Protein AF-A0A644X0X1-F1 (afdb_monomer_lite)

Secondary structure (DSSP, 8-state):
---HHHHHHHHHHHHHHTTT-EEEE-TTS-EEEE-TT--EEEEEEEEE-SSEEEEEEEEEETTEEEEEEEEEEETT-HHHHHHHHHHHHH-

Organism: NCBI:txid1076179

Sequence (91 aa):
MEHVSAIITRFIRQNMEERGLVLYFTDDDKLLAMDDRFETHFKFDLVFSDNDFSCQVLARGEKGLQVRQRFNISWTNAKGIREFMDYVRSL

Structure (mmCIF, N/CA/C/O backbone):
data_AF-A0A644X0X1-F1
#
_entry.id   AF-A0A644X0X1-F1
#
loop_
_atom_site.group_PDB
_atom_site.id
_atom_site.type_symbol
_atom_site.label_atom_id
_atom_site.label_alt_id
_atom_site.label_comp_id
_atom_site.label_asym_id
_atom_site.label_entity_id
_atom_site.label_seq_id
_atom_site.pdbx_PDB_ins_code
_atom_site.Cartn_x
_atom_site.Cartn_y
_atom_site.Cartn_z
_atom_site.occupancy
_atom_site.B_iso_or_equiv
_atom_site.auth_seq_id
_atom_site.auth_comp_id
_atom_site.auth_asym_id
_atom_site.auth_atom_id
_atom_site.pdbx_PDB_model_num
ATOM 1 N N . MET A 1 1 ? 1.551 -14.347 -16.865 1.00 43.31 1 MET A N 1
ATOM 2 C CA . MET A 1 1 ? 2.792 -13.593 -16.597 1.00 43.31 1 MET A CA 1
ATOM 3 C C . MET A 1 1 ? 2.528 -12.819 -15.313 1.00 43.31 1 MET A C 1
ATOM 5 O O . MET A 1 1 ? 1.512 -12.139 -15.272 1.00 43.31 1 MET A O 1
ATOM 9 N N . GLU A 1 2 ? 3.292 -13.016 -14.235 1.00 53.94 2 GLU A N 1
ATOM 10 C CA . GLU A 1 2 ? 3.084 -12.221 -13.011 1.00 53.94 2 GLU A CA 1
ATOM 11 C C . GLU A 1 2 ? 3.499 -10.768 -13.291 1.00 53.94 2 GLU A C 1
ATOM 13 O O . GLU A 1 2 ? 4.619 -10.520 -13.736 1.00 53.94 2 GLU A O 1
ATOM 18 N N . HIS A 1 3 ? 2.593 -9.813 -13.077 1.00 75.81 3 HIS A N 1
ATOM 19 C CA . HIS A 1 3 ? 2.903 -8.389 -13.203 1.00 75.81 3 HIS A CA 1
ATOM 20 C C . HIS A 1 3 ? 3.710 -7.927 -11.983 1.00 75.81 3 HIS A C 1
ATOM 22 O O . HIS A 1 3 ? 3.444 -8.367 -10.866 1.00 75.81 3 HIS A O 1
ATOM 28 N N . VAL A 1 4 ? 4.663 -7.006 -12.160 1.00 77.88 4 VAL A N 1
ATOM 29 C CA . VAL A 1 4 ? 5.453 -6.445 -11.041 1.00 77.88 4 VAL A CA 1
ATOM 30 C C . VAL A 1 4 ? 4.543 -5.814 -9.972 1.00 77.88 4 VAL A C 1
ATOM 32 O O . VAL A 1 4 ? 4.835 -5.903 -8.780 1.00 77.88 4 VAL A O 1
ATOM 35 N N . SER A 1 5 ? 3.381 -5.287 -10.368 1.00 83.56 5 SER A N 1
ATOM 36 C CA . SER A 1 5 ? 2.326 -4.827 -9.455 1.00 83.56 5 SER A CA 1
ATOM 37 C C . SER A 1 5 ? 1.844 -5.913 -8.482 1.00 83.56 5 SER A C 1
ATOM 39 O O . SER A 1 5 ? 1.608 -5.627 -7.309 1.00 83.56 5 SER A O 1
ATOM 41 N N . ALA A 1 6 ? 1.781 -7.178 -8.913 1.00 87.75 6 ALA A N 1
ATOM 42 C CA . ALA A 1 6 ? 1.403 -8.301 -8.059 1.00 87.75 6 ALA A CA 1
ATOM 43 C C . ALA A 1 6 ? 2.424 -8.548 -6.938 1.00 87.75 6 ALA A C 1
ATOM 45 O O . ALA A 1 6 ? 2.034 -8.948 -5.843 1.00 87.75 6 ALA A O 1
ATOM 46 N N . ILE A 1 7 ? 3.713 -8.261 -7.171 1.00 89.50 7 ILE A N 1
ATOM 47 C CA . ILE A 1 7 ? 4.759 -8.370 -6.142 1.00 89.50 7 ILE A CA 1
ATOM 48 C C . ILE A 1 7 ? 4.494 -7.360 -5.023 1.00 89.50 7 ILE A C 1
ATOM 50 O O . ILE A 1 7 ? 4.526 -7.731 -3.850 1.00 89.50 7 ILE A O 1
ATOM 54 N N . ILE A 1 8 ? 4.188 -6.109 -5.381 1.00 92.56 8 ILE A N 1
ATOM 55 C CA . ILE A 1 8 ? 3.886 -5.035 -4.425 1.00 92.56 8 ILE A CA 1
ATOM 56 C C . ILE A 1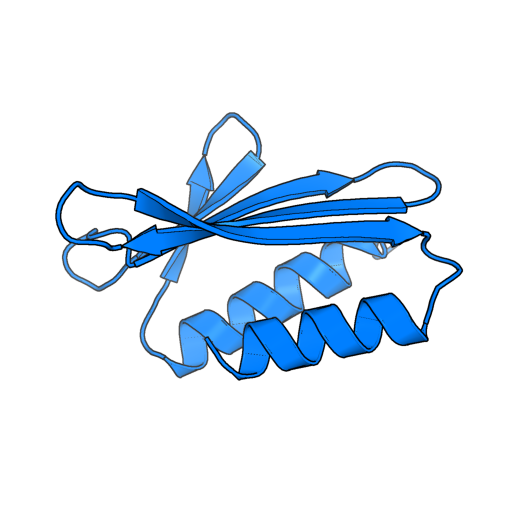 8 ? 2.631 -5.375 -3.615 1.00 92.56 8 ILE A C 1
ATOM 58 O O . ILE A 1 8 ? 2.676 -5.389 -2.385 1.00 92.56 8 ILE A O 1
ATOM 62 N N . THR A 1 9 ? 1.536 -5.733 -4.286 1.00 92.06 9 THR A N 1
ATOM 63 C CA . THR A 1 9 ? 0.270 -6.063 -3.617 1.00 92.06 9 THR A CA 1
ATOM 64 C C . THR A 1 9 ? 0.390 -7.299 -2.722 1.00 92.06 9 THR A C 1
ATOM 66 O O . THR A 1 9 ? -0.111 -7.292 -1.598 1.00 92.06 9 THR A O 1
ATOM 69 N N . ARG A 1 10 ? 1.097 -8.351 -3.167 1.00 92.94 10 ARG A N 1
ATOM 70 C CA . ARG A 1 10 ? 1.358 -9.552 -2.353 1.00 92.94 10 ARG A CA 1
ATOM 71 C C . ARG A 1 10 ? 2.200 -9.225 -1.124 1.00 92.94 10 ARG A C 1
ATOM 73 O O . ARG A 1 10 ? 1.915 -9.736 -0.046 1.00 92.94 10 ARG A O 1
ATOM 80 N N . PHE A 1 11 ? 3.204 -8.364 -1.271 1.00 94.88 11 PHE A N 1
ATOM 81 C CA . PHE A 1 11 ? 4.057 -7.958 -0.160 1.00 94.88 11 PHE A CA 1
ATOM 82 C C . PHE A 1 11 ? 3.280 -7.187 0.915 1.00 94.88 11 PHE A C 1
ATOM 84 O O . PHE A 1 11 ? 3.439 -7.471 2.103 1.00 94.88 11 PHE A O 1
ATOM 91 N N . ILE A 1 12 ? 2.412 -6.252 0.508 1.00 95.50 12 ILE A N 1
ATOM 92 C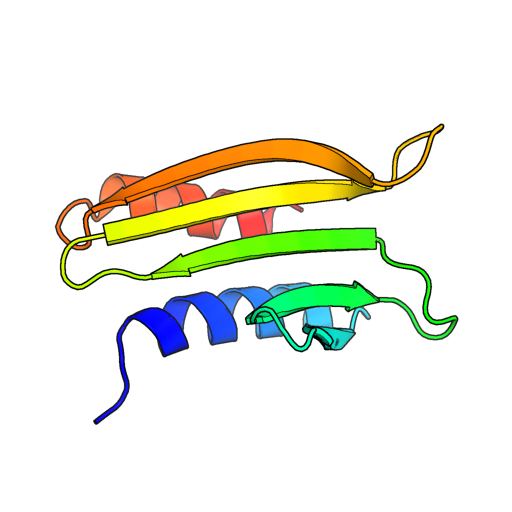 CA . ILE A 1 12 ? 1.521 -5.542 1.438 1.00 95.50 12 ILE A CA 1
ATOM 93 C C . ILE A 1 12 ? 0.601 -6.544 2.132 1.00 95.50 12 ILE A C 1
ATOM 95 O O . ILE A 1 12 ? 0.510 -6.523 3.356 1.00 95.50 12 ILE A O 1
ATOM 99 N N . ARG A 1 13 ? -0.027 -7.450 1.369 1.00 94.94 13 ARG A N 1
ATOM 100 C CA . ARG A 1 13 ? -0.925 -8.478 1.912 1.00 94.94 13 ARG A CA 1
ATOM 101 C C . ARG A 1 13 ? -0.261 -9.282 3.015 1.00 94.94 13 ARG A C 1
ATOM 103 O O . ARG A 1 13 ? -0.768 -9.288 4.127 1.00 94.94 13 ARG A O 1
ATOM 110 N N . GLN A 1 14 ? 0.886 -9.885 2.718 1.00 95.81 14 GLN A N 1
ATOM 111 C CA . GLN A 1 14 ? 1.594 -10.728 3.672 1.00 95.81 14 GLN A CA 1
ATOM 112 C C . GLN A 1 14 ? 1.931 -9.963 4.961 1.00 95.81 14 GLN A C 1
ATOM 114 O O . GLN A 1 14 ? 1.699 -10.460 6.056 1.00 95.81 14 GLN A O 1
ATOM 119 N N . ASN A 1 15 ? 2.418 -8.724 4.841 1.00 97.12 15 ASN A N 1
ATOM 120 C CA . ASN A 1 15 ? 2.762 -7.918 6.011 1.00 97.12 15 ASN A CA 1
ATOM 121 C C . ASN A 1 15 ? 1.530 -7.537 6.844 1.00 97.12 15 ASN A C 1
ATOM 123 O O . ASN A 1 15 ? 1.615 -7.495 8.069 1.00 97.12 15 ASN A O 1
ATOM 127 N N . MET A 1 16 ? 0.394 -7.238 6.214 1.00 96.62 16 MET A N 1
ATOM 128 C CA . MET A 1 16 ? -0.836 -6.929 6.946 1.00 96.62 16 MET A CA 1
ATOM 129 C C . MET A 1 16 ? -1.412 -8.185 7.621 1.00 96.62 16 MET A C 1
ATOM 131 O O . MET A 1 16 ? -1.786 -8.124 8.790 1.00 96.62 16 MET A O 1
ATOM 135 N N . GLU A 1 17 ? -1.388 -9.333 6.942 1.00 95.00 17 GLU A N 1
ATOM 136 C CA . GLU A 1 17 ? -1.851 -10.618 7.487 1.00 95.00 17 GLU A CA 1
ATOM 137 C C . GLU A 1 17 ? -1.019 -11.061 8.702 1.00 95.00 17 GLU A C 1
ATOM 139 O O . GLU A 1 17 ? -1.586 -11.485 9.708 1.00 95.00 17 GLU A O 1
ATOM 144 N N . GLU A 1 18 ? 0.306 -10.866 8.678 1.00 94.69 18 GLU A N 1
ATOM 145 C CA . GLU A 1 18 ? 1.198 -11.108 9.828 1.00 94.69 18 GLU A CA 1
ATOM 146 C C . GLU A 1 18 ? 0.844 -10.252 11.064 1.00 94.69 18 GLU A C 1
ATOM 148 O O . GLU A 1 18 ? 1.221 -10.591 12.185 1.00 94.69 18 GLU A O 1
ATOM 153 N N . ARG A 1 19 ? 0.085 -9.163 10.880 1.00 93.62 19 ARG A N 1
ATOM 154 C CA . ARG A 1 19 ? -0.404 -8.267 11.943 1.00 93.62 19 ARG A CA 1
ATOM 155 C C . ARG A 1 19 ? -1.854 -8.545 12.349 1.00 93.62 19 ARG A C 1
ATOM 157 O O . ARG A 1 19 ? -2.410 -7.796 13.147 1.00 93.62 19 ARG A O 1
ATOM 164 N N . GLY A 1 20 ? -2.477 -9.586 11.797 1.00 95.25 20 GLY A N 1
ATOM 165 C CA . GLY A 1 20 ? -3.888 -9.897 12.027 1.00 95.25 20 GLY A CA 1
ATOM 166 C C . GLY A 1 20 ? -4.859 -9.005 11.248 1.00 95.25 20 GLY A C 1
ATOM 167 O O . GLY A 1 20 ? -6.029 -8.930 11.611 1.00 95.25 20 GLY A O 1
ATOM 168 N N . LEU A 1 21 ? -4.390 -8.328 10.194 1.00 96.94 21 LEU A N 1
ATOM 169 C CA . LEU A 1 21 ? -5.224 -7.510 9.317 1.00 96.94 21 LEU A CA 1
ATOM 170 C C . LEU A 1 21 ? -5.479 -8.227 7.988 1.00 96.94 21 LEU A C 1
ATOM 172 O O . LEU A 1 21 ? -4.570 -8.787 7.381 1.00 96.94 21 LEU A O 1
ATOM 176 N N . VAL A 1 22 ? -6.709 -8.150 7.491 1.00 95.12 22 VAL A N 1
ATOM 177 C CA . VAL A 1 22 ? -7.111 -8.705 6.193 1.00 95.12 22 VAL A CA 1
ATOM 178 C C . VAL A 1 22 ? -7.190 -7.584 5.162 1.00 95.12 22 VAL A C 1
ATOM 180 O O . VAL A 1 22 ? -7.704 -6.501 5.450 1.00 95.12 22 VAL A O 1
ATOM 183 N N . LEU A 1 23 ? -6.685 -7.839 3.950 1.00 93.44 23 LEU A N 1
ATOM 184 C CA . LEU A 1 23 ? -6.799 -6.898 2.837 1.00 93.44 23 LEU A CA 1
ATOM 185 C C . LEU A 1 23 ? -8.092 -7.091 2.046 1.00 93.44 23 LEU A C 1
ATOM 187 O O . LEU A 1 23 ? -8.336 -8.163 1.492 1.00 93.44 23 LEU A O 1
ATOM 191 N N . TYR A 1 24 ? -8.837 -6.002 1.892 1.00 91.75 24 TYR A N 1
ATOM 192 C CA . TYR A 1 24 ? -9.995 -5.899 1.009 1.00 91.75 24 TYR A CA 1
ATOM 193 C C . TYR A 1 24 ? -9.719 -4.899 -0.112 1.00 91.75 24 TYR A C 1
ATOM 195 O O . TYR A 1 24 ? -9.103 -3.857 0.118 1.00 91.75 24 TYR A O 1
ATOM 203 N N . PHE A 1 25 ? -10.184 -5.215 -1.319 1.00 86.88 25 PHE A N 1
ATOM 204 C CA . PHE A 1 25 ? -10.170 -4.286 -2.446 1.00 86.88 25 PHE A CA 1
ATOM 205 C C . PHE A 1 25 ? -11.479 -3.504 -2.476 1.00 86.88 25 PHE A C 1
ATOM 207 O O . PHE A 1 25 ? -12.551 -4.081 -2.296 1.00 86.88 25 PHE A O 1
ATOM 214 N N . THR A 1 26 ? -11.393 -2.200 -2.714 1.00 85.00 26 THR A N 1
ATOM 215 C CA . THR A 1 26 ? -12.552 -1.404 -3.137 1.00 85.00 26 THR A CA 1
ATOM 216 C C . THR A 1 26 ? -12.758 -1.539 -4.643 1.00 85.00 26 THR A C 1
ATOM 218 O O . THR A 1 26 ? -11.803 -1.851 -5.348 1.00 85.00 26 THR A O 1
ATOM 221 N N . ASP A 1 27 ? -13.927 -1.144 -5.144 1.00 81.19 27 ASP A N 1
ATOM 222 C CA . ASP A 1 27 ? -14.205 -1.075 -6.589 1.00 81.19 27 ASP A CA 1
ATOM 223 C C . ASP A 1 27 ? -13.221 -0.171 -7.367 1.00 81.19 27 ASP A C 1
ATOM 225 O O . ASP A 1 27 ? -12.995 -0.387 -8.552 1.00 81.19 27 ASP A O 1
ATOM 229 N N . ASP A 1 28 ? -12.582 0.797 -6.693 1.00 77.88 28 ASP A N 1
ATOM 230 C CA . ASP A 1 28 ? -11.534 1.667 -7.259 1.00 77.88 28 ASP A CA 1
ATOM 231 C C . ASP A 1 28 ? -10.096 1.111 -7.083 1.00 77.88 28 ASP A C 1
ATOM 233 O O . ASP A 1 28 ? -9.144 1.888 -6.994 1.00 77.88 28 ASP A O 1
ATOM 237 N N . ASP A 1 29 ? -9.923 -0.202 -6.903 1.00 72.94 29 ASP A N 1
ATOM 238 C CA . ASP A 1 29 ? -8.625 -0.882 -6.694 1.00 72.94 29 ASP A CA 1
ATOM 239 C C . ASP A 1 29 ? -7.801 -0.421 -5.468 1.00 72.94 29 ASP A C 1
ATOM 241 O O . ASP A 1 29 ? -6.613 -0.730 -5.330 1.00 72.94 29 ASP A O 1
ATOM 245 N N . LYS A 1 30 ? -8.419 0.282 -4.513 1.00 85.31 30 LYS A N 1
ATOM 246 C CA . LYS A 1 30 ? -7.774 0.672 -3.248 1.00 85.31 30 LYS A CA 1
ATOM 247 C C . LYS A 1 30 ? -7.724 -0.522 -2.302 1.00 85.31 30 LYS A C 1
ATOM 249 O O . LYS A 1 30 ? -8.698 -1.264 -2.183 1.00 85.31 30 LYS A O 1
ATOM 254 N N . LEU A 1 31 ? -6.621 -0.664 -1.570 1.00 93.75 31 LEU A N 1
ATOM 255 C CA . LEU A 1 31 ? -6.465 -1.707 -0.555 1.00 93.75 31 LEU A CA 1
ATOM 256 C C . LEU A 1 31 ? -6.788 -1.159 0.832 1.00 93.75 31 LEU A C 1
ATOM 258 O O . LEU A 1 31 ? -6.163 -0.198 1.283 1.00 93.75 31 LEU A O 1
ATOM 262 N N . LEU A 1 32 ? -7.712 -1.806 1.532 1.00 96.12 32 LEU A N 1
ATOM 263 C CA . LEU A 1 32 ? -8.039 -1.530 2.928 1.00 96.12 32 LEU A CA 1
ATOM 264 C C . LEU A 1 32 ? -7.535 -2.683 3.796 1.00 96.12 32 LEU A C 1
ATOM 266 O O . LEU A 1 32 ? -7.920 -3.826 3.571 1.00 96.12 32 LEU A O 1
ATOM 270 N N . ALA A 1 33 ? -6.684 -2.386 4.778 1.00 96.88 33 ALA A N 1
ATOM 271 C CA . ALA A 1 33 ? -6.258 -3.335 5.800 1.00 96.88 33 ALA A CA 1
ATOM 272 C C . ALA A 1 33 ? -7.172 -3.197 7.021 1.00 96.88 33 ALA A C 1
ATOM 274 O O . ALA A 1 33 ? -7.141 -2.169 7.710 1.00 96.88 33 ALA A O 1
ATOM 275 N N . MET A 1 34 ? -7.996 -4.217 7.254 1.00 96.94 34 MET A N 1
ATOM 276 C CA . MET A 1 34 ? -9.043 -4.225 8.276 1.00 96.94 34 MET A CA 1
ATOM 277 C C . MET A 1 34 ? -8.811 -5.307 9.325 1.00 96.94 34 MET A C 1
ATOM 279 O O . MET A 1 34 ? -8.255 -6.356 9.010 1.00 96.94 34 MET A O 1
ATOM 283 N N . ASP A 1 35 ? -9.262 -5.064 10.552 1.00 96.00 35 ASP A N 1
ATOM 284 C CA . ASP A 1 35 ? -9.318 -6.090 11.598 1.00 96.00 35 ASP A CA 1
ATOM 285 C C . ASP A 1 35 ? -10.593 -6.957 11.507 1.00 96.00 35 ASP A C 1
ATOM 287 O O . ASP A 1 35 ? -11.397 -6.842 10.576 1.00 96.00 35 ASP A O 1
ATOM 291 N N . ASP A 1 36 ? -10.782 -7.840 12.489 1.00 94.25 36 ASP A N 1
ATOM 292 C CA . ASP A 1 36 ? -11.934 -8.741 12.612 1.00 94.25 36 ASP A CA 1
ATOM 293 C C . ASP A 1 36 ? -13.272 -8.021 12.865 1.00 94.25 36 ASP A C 1
ATOM 295 O O . ASP A 1 36 ? -14.339 -8.624 12.731 1.00 94.25 36 ASP A O 1
ATOM 299 N N . ARG A 1 37 ? -13.232 -6.725 13.190 1.00 95.19 37 ARG A N 1
ATOM 300 C CA . ARG A 1 37 ? -14.401 -5.856 13.374 1.00 95.19 37 ARG A CA 1
ATOM 301 C C . ARG A 1 37 ? -14.679 -4.984 12.153 1.00 95.19 37 ARG A C 1
ATOM 303 O O . ARG A 1 37 ? -15.549 -4.121 12.231 1.00 95.19 37 ARG A O 1
ATOM 310 N N . PHE A 1 38 ? -13.981 -5.219 11.039 1.00 91.06 38 PHE A N 1
ATOM 311 C CA . PHE A 1 38 ? -14.046 -4.412 9.817 1.00 91.06 38 PHE A CA 1
ATOM 312 C C . PHE A 1 38 ? -13.579 -2.959 10.005 1.00 91.06 38 PHE A C 1
ATOM 314 O O . PHE A 1 38 ? -13.876 -2.085 9.186 1.00 91.06 38 PHE A O 1
ATOM 321 N N . GLU A 1 39 ? -12.802 -2.678 11.052 1.00 94.06 39 GLU A N 1
ATOM 322 C CA . GLU A 1 39 ? -12.219 -1.358 11.251 1.00 94.06 39 GLU A CA 1
ATOM 323 C C . GLU A 1 39 ? -10.964 -1.216 10.387 1.00 94.06 39 GLU A C 1
ATOM 325 O O . GLU A 1 39 ? -10.049 -2.035 10.444 1.00 94.06 39 GLU A O 1
ATOM 330 N N . THR A 1 40 ? -10.895 -0.154 9.579 1.00 95.94 40 THR A N 1
ATOM 331 C CA . THR A 1 40 ? -9.729 0.093 8.719 1.00 95.94 40 THR A CA 1
ATOM 332 C C . THR A 1 40 ? -8.587 0.716 9.520 1.00 95.94 40 THR A C 1
ATOM 334 O O . THR A 1 40 ? -8.706 1.837 10.020 1.00 95.94 40 THR A O 1
ATOM 337 N N . HIS A 1 41 ? -7.453 0.018 9.584 1.00 96.69 41 HIS A N 1
ATOM 338 C CA . HIS A 1 41 ? -6.226 0.506 10.224 1.00 96.69 41 HIS A CA 1
ATOM 339 C C . HIS A 1 41 ? -5.305 1.198 9.229 1.00 96.69 41 HIS A C 1
ATOM 341 O O . HIS A 1 41 ? -4.755 2.258 9.535 1.00 96.69 41 HIS A O 1
ATOM 347 N N . PHE A 1 42 ? -5.201 0.642 8.019 1.00 97.25 42 PHE A N 1
ATOM 348 C CA . PHE A 1 42 ? -4.430 1.224 6.927 1.00 97.25 42 PHE A CA 1
ATOM 349 C C . PHE A 1 42 ? -5.210 1.211 5.617 1.00 97.25 42 PHE A C 1
ATOM 351 O O . PHE A 1 42 ? -5.989 0.300 5.345 1.00 97.25 42 PHE A O 1
ATOM 358 N N . LYS A 1 43 ? -4.959 2.212 4.778 1.00 96.88 43 LYS A N 1
ATOM 359 C CA . LYS A 1 43 ? -5.432 2.272 3.394 1.00 96.88 43 LYS A CA 1
ATOM 360 C C . LYS A 1 43 ? -4.250 2.549 2.479 1.00 96.88 43 LYS A C 1
ATOM 362 O O . LYS A 1 43 ? -3.511 3.503 2.716 1.00 96.88 43 LYS A O 1
ATOM 367 N N . PHE A 1 44 ? -4.090 1.734 1.445 1.00 96.56 44 PHE A N 1
ATOM 368 C CA . PHE A 1 44 ? -3.068 1.901 0.419 1.00 96.56 44 PHE A CA 1
ATOM 369 C C . PHE A 1 44 ? -3.758 2.295 -0.883 1.00 96.56 44 PHE A C 1
ATOM 371 O O . P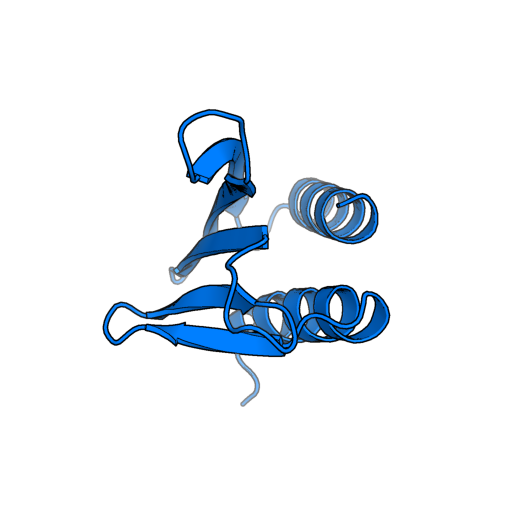HE A 1 44 ? -4.403 1.477 -1.539 1.00 96.56 44 PHE A O 1
ATOM 378 N N . ASP A 1 45 ? -3.622 3.568 -1.238 1.00 94.88 45 ASP A N 1
ATOM 379 C CA . ASP A 1 45 ? -4.063 4.097 -2.523 1.00 94.88 45 ASP A CA 1
ATOM 380 C C . ASP A 1 45 ? -2.948 3.854 -3.541 1.00 94.88 45 ASP A C 1
ATOM 382 O O . ASP A 1 45 ? -2.042 4.680 -3.685 1.00 94.88 45 ASP A O 1
ATOM 386 N N . LEU A 1 46 ? -2.980 2.675 -4.167 1.00 92.69 46 LEU A N 1
ATOM 387 C CA . LEU A 1 46 ? -2.009 2.235 -5.165 1.00 92.69 46 LEU A CA 1
ATOM 388 C C . LEU A 1 46 ? -2.452 2.629 -6.568 1.00 92.69 46 LEU A C 1
ATOM 390 O O . LEU A 1 46 ? -3.592 2.401 -6.958 1.00 92.69 46 LEU A O 1
ATOM 394 N N . VAL A 1 47 ? -1.512 3.150 -7.347 1.00 92.69 47 VAL A N 1
ATOM 395 C CA . VAL A 1 47 ? -1.683 3.360 -8.784 1.00 92.69 47 VAL A CA 1
ATOM 396 C C . VAL A 1 47 ? -0.463 2.788 -9.480 1.00 92.69 47 VAL A C 1
ATOM 398 O O . VAL A 1 47 ? 0.666 3.136 -9.134 1.00 92.69 47 VAL A O 1
ATOM 401 N N . PHE A 1 48 ? -0.695 1.917 -10.455 1.00 91.44 48 PHE A N 1
ATOM 402 C CA . PHE A 1 48 ? 0.351 1.308 -11.266 1.00 91.44 48 PHE A CA 1
ATOM 403 C C . PHE A 1 48 ? 0.343 1.908 -12.669 1.00 91.44 48 PHE A C 1
ATOM 405 O O . PHE A 1 48 ? -0.719 2.143 -13.242 1.00 91.44 48 PHE A O 1
ATOM 412 N N . SER A 1 49 ? 1.531 2.110 -13.227 1.00 91.31 49 SER A N 1
ATOM 413 C CA . SER A 1 49 ? 1.733 2.455 -14.629 1.00 91.31 49 SER A CA 1
ATOM 414 C C . SER A 1 49 ? 2.783 1.533 -15.252 1.00 91.31 49 SER A C 1
ATOM 416 O O . SER A 1 49 ? 3.401 0.701 -14.576 1.00 91.31 49 SER A O 1
ATOM 418 N N . ASP A 1 50 ? 3.024 1.701 -16.550 1.00 90.69 50 ASP A N 1
ATOM 419 C CA . ASP A 1 50 ? 4.043 0.932 -17.268 1.00 90.69 50 ASP A CA 1
ATOM 420 C C . ASP A 1 50 ? 5.466 1.184 -16.740 1.00 90.69 50 ASP A C 1
ATOM 422 O O . ASP A 1 50 ? 6.331 0.319 -16.864 1.00 90.69 50 ASP A O 1
ATOM 426 N N . ASN A 1 51 ? 5.719 2.346 -16.124 1.00 92.88 51 ASN A N 1
ATOM 427 C CA . ASN A 1 51 ? 7.070 2.796 -15.765 1.00 92.88 51 ASN A CA 1
ATOM 428 C C . ASN A 1 51 ? 7.290 2.993 -14.261 1.00 92.88 51 ASN A C 1
ATOM 430 O O . ASN A 1 51 ? 8.442 3.063 -13.810 1.00 92.88 51 ASN A O 1
ATOM 434 N N . ASP A 1 52 ? 6.213 3.095 -13.488 1.00 94.88 52 ASP A N 1
ATOM 435 C CA . ASP A 1 52 ? 6.248 3.400 -12.065 1.00 94.88 52 ASP A CA 1
ATOM 436 C C . ASP A 1 52 ? 5.033 2.851 -11.306 1.00 94.88 52 ASP A C 1
ATOM 438 O O . ASP A 1 52 ? 4.096 2.269 -11.861 1.00 94.88 52 ASP A O 1
ATOM 442 N N . PHE A 1 53 ? 5.072 3.049 -9.994 1.00 95.00 53 PHE A N 1
ATOM 443 C CA . PHE A 1 53 ? 3.891 3.017 -9.155 1.00 95.00 53 PHE A CA 1
ATOM 444 C C . PHE A 1 53 ? 3.917 4.167 -8.159 1.00 95.00 53 PHE A C 1
ATOM 446 O O . PHE A 1 53 ? 4.975 4.625 -7.711 1.00 95.00 53 PHE A O 1
ATOM 453 N N . SER A 1 54 ? 2.728 4.585 -7.749 1.00 95.62 54 SER A N 1
ATOM 454 C CA . SER A 1 54 ? 2.553 5.466 -6.606 1.00 95.62 54 SER A CA 1
ATOM 455 C C . SER A 1 54 ? 1.718 4.784 -5.536 1.00 95.62 54 SER A C 1
ATOM 457 O O . SER A 1 54 ? 0.885 3.923 -5.818 1.00 95.62 54 SER A O 1
ATOM 459 N N . CYS A 1 55 ? 1.989 5.141 -4.286 1.00 95.69 55 CYS A N 1
ATOM 460 C CA . CYS A 1 55 ? 1.239 4.657 -3.142 1.00 95.69 55 CYS A CA 1
ATOM 461 C C . CYS A 1 55 ? 1.078 5.787 -2.134 1.00 95.69 55 CYS A C 1
ATOM 463 O O . CYS A 1 55 ? 2.070 6.292 -1.600 1.00 95.69 55 CYS A O 1
ATOM 465 N N . GLN A 1 56 ? -0.161 6.151 -1.821 1.00 97.00 56 GLN A N 1
ATOM 466 C CA . GLN A 1 56 ? -0.455 6.946 -0.635 1.00 97.00 56 GLN A CA 1
ATOM 467 C C . GLN A 1 56 ? -0.928 6.012 0.477 1.00 97.00 56 GLN A C 1
ATOM 469 O O . GLN A 1 56 ? -1.935 5.324 0.334 1.00 97.00 56 GLN A O 1
ATOM 474 N N . VAL A 1 57 ? -0.187 5.990 1.585 1.00 97.12 57 VAL A N 1
ATOM 475 C CA . VAL A 1 57 ? -0.539 5.198 2.765 1.00 97.12 57 VAL A CA 1
ATOM 476 C C . VAL A 1 57 ? -1.241 6.102 3.762 1.00 97.12 57 VAL A C 1
ATOM 478 O O . VAL A 1 57 ? -0.676 7.100 4.224 1.00 97.12 57 VAL A O 1
ATOM 481 N N . LEU A 1 58 ? -2.478 5.752 4.091 1.00 97.38 58 LEU A N 1
ATOM 482 C CA . LEU A 1 58 ? -3.228 6.358 5.176 1.00 97.38 58 LEU A CA 1
ATOM 483 C C . LEU A 1 58 ? -3.273 5.395 6.356 1.00 97.38 58 LEU A C 1
ATOM 485 O O . LEU A 1 58 ? -3.388 4.188 6.164 1.00 97.38 58 LEU A O 1
ATOM 489 N N . ALA A 1 59 ? -3.209 5.940 7.562 1.00 96.75 59 ALA A N 1
ATOM 490 C CA . ALA A 1 59 ? -3.359 5.198 8.804 1.00 96.75 59 ALA A CA 1
ATOM 491 C C . ALA A 1 59 ? -4.482 5.809 9.642 1.00 96.75 59 ALA A C 1
ATOM 493 O O . ALA A 1 59 ? -4.796 6.997 9.506 1.00 96.75 59 ALA A O 1
ATOM 494 N N . ARG A 1 60 ? -5.089 5.008 10.514 1.00 94.25 60 ARG A N 1
ATOM 495 C CA . ARG A 1 60 ? -6.083 5.493 11.472 1.00 94.25 60 ARG A CA 1
ATOM 496 C C . ARG A 1 60 ? -5.450 6.515 12.425 1.00 94.25 60 ARG A C 1
ATOM 498 O O . ARG A 1 60 ? -4.488 6.211 13.121 1.00 94.25 60 ARG A O 1
ATOM 505 N N . GLY A 1 61 ? -6.019 7.715 12.462 1.00 91.75 61 GLY A N 1
ATOM 506 C CA . GLY A 1 61 ? -5.742 8.755 13.451 1.00 91.75 61 GLY A CA 1
ATOM 507 C C . GLY A 1 61 ? -7.014 9.167 14.196 1.00 91.75 61 GLY A C 1
ATOM 508 O O . GLY A 1 61 ? -8.084 8.589 14.003 1.00 91.75 61 GLY A O 1
ATOM 509 N N . GLU A 1 62 ? -6.919 10.210 15.022 1.00 89.00 62 GLU A N 1
ATOM 510 C CA . GLU A 1 62 ? -8.022 10.677 15.885 1.00 89.00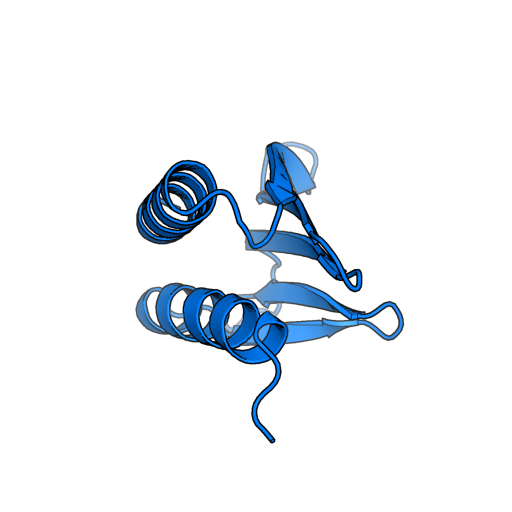 62 GLU A CA 1
ATOM 511 C C . GLU A 1 62 ? -9.295 11.072 15.119 1.00 89.00 62 GLU A C 1
ATOM 513 O O . GLU A 1 62 ? -10.400 10.963 15.642 1.00 89.00 62 GLU A O 1
ATOM 518 N N . LYS A 1 63 ? -9.147 11.534 13.872 1.00 89.44 63 LYS A N 1
ATOM 519 C CA . LYS A 1 63 ? -10.247 12.027 13.023 1.00 89.44 63 LYS A CA 1
ATOM 520 C C . LYS A 1 63 ? -10.527 11.116 11.822 1.00 89.44 63 LYS A C 1
ATOM 522 O O . LYS A 1 63 ? -11.040 11.583 10.809 1.00 89.44 63 LYS A O 1
ATOM 527 N N . GLY A 1 64 ? -10.151 9.840 11.912 1.00 92.50 64 GLY A N 1
ATOM 528 C CA . GLY A 1 64 ? -10.250 8.875 10.816 1.00 92.50 64 GLY A CA 1
ATOM 529 C C . GLY A 1 64 ? -8.925 8.674 10.081 1.00 92.50 64 GLY A C 1
ATOM 530 O O . GLY A 1 64 ? -7.855 8.882 10.652 1.00 92.50 64 GLY A O 1
ATOM 531 N N . LEU A 1 65 ? -8.987 8.232 8.823 1.00 94.69 65 LEU A N 1
ATOM 532 C CA . LEU A 1 65 ? -7.793 7.940 8.027 1.00 94.69 65 LEU A CA 1
ATOM 533 C C . LEU A 1 65 ? -7.035 9.220 7.665 1.00 94.69 65 LEU A C 1
ATOM 535 O O . LEU A 1 65 ? -7.574 10.130 7.038 1.00 94.69 65 LEU A O 1
ATOM 539 N N . GLN A 1 66 ? -5.758 9.260 8.029 1.00 96.69 66 GLN A N 1
ATOM 540 C CA . GLN A 1 66 ? -4.859 10.378 7.778 1.00 96.69 66 GLN A CA 1
ATOM 541 C C . GLN A 1 66 ? -3.663 9.912 6.965 1.00 96.69 66 GLN A C 1
ATOM 543 O O . GLN A 1 66 ? -3.163 8.803 7.150 1.00 96.69 66 GLN A O 1
ATOM 548 N N . VAL A 1 67 ? -3.191 10.765 6.059 1.00 96.44 67 VAL A N 1
ATOM 549 C CA . VAL A 1 67 ? -2.016 10.451 5.243 1.00 96.44 67 VAL A CA 1
ATOM 550 C C . VAL A 1 67 ? -0.790 10.347 6.139 1.00 96.44 67 VAL A C 1
ATOM 552 O O . VAL A 1 67 ? -0.420 11.319 6.792 1.00 96.44 67 VAL A O 1
ATOM 555 N N . ARG A 1 68 ? -0.150 9.176 6.128 1.00 96.06 68 ARG A N 1
ATOM 556 C CA . ARG A 1 68 ? 1.077 8.906 6.882 1.00 96.06 68 ARG A CA 1
ATOM 557 C C . ARG A 1 68 ? 2.314 9.031 5.999 1.00 96.06 68 ARG A C 1
ATOM 559 O O . ARG A 1 68 ? 3.320 9.556 6.457 1.00 96.06 68 ARG A O 1
ATOM 566 N N . GLN A 1 69 ? 2.244 8.559 4.752 1.00 97.69 69 GLN A N 1
ATOM 567 C CA . GLN A 1 69 ? 3.369 8.615 3.817 1.00 97.69 69 GLN A CA 1
ATOM 568 C C . GLN A 1 69 ? 2.905 8.546 2.360 1.00 97.69 69 GLN A C 1
ATOM 570 O O . GLN A 1 69 ? 1.846 7.993 2.055 1.00 97.69 69 GLN A O 1
ATOM 575 N N . ARG A 1 70 ? 3.710 9.108 1.451 1.00 97.75 70 ARG A N 1
ATOM 576 C CA . ARG A 1 70 ? 3.500 9.035 -0.001 1.00 97.75 70 ARG A CA 1
ATOM 577 C C . ARG A 1 70 ? 4.747 8.521 -0.704 1.00 97.75 70 ARG A C 1
ATOM 579 O O . ARG A 1 70 ? 5.857 8.912 -0.354 1.00 97.75 70 ARG A O 1
ATOM 586 N N . PHE A 1 71 ? 4.537 7.705 -1.726 1.00 97.69 71 PHE A N 1
ATOM 587 C CA . PHE A 1 71 ? 5.580 7.143 -2.572 1.00 97.69 71 PHE A CA 1
ATOM 588 C C . PHE A 1 71 ? 5.228 7.357 -4.042 1.00 97.69 71 PHE A C 1
ATOM 590 O O . PHE A 1 71 ? 4.069 7.210 -4.427 1.00 97.69 71 PHE A O 1
ATOM 597 N N . ASN A 1 72 ? 6.237 7.677 -4.847 1.00 97.31 72 ASN A N 1
ATOM 598 C CA . ASN A 1 72 ? 6.182 7.670 -6.305 1.00 97.31 72 ASN A CA 1
ATOM 599 C C . ASN A 1 72 ? 7.520 7.112 -6.807 1.00 97.31 72 ASN A C 1
ATOM 601 O O . ASN A 1 72 ? 8.564 7.738 -6.612 1.00 97.31 72 ASN A O 1
ATOM 605 N N . ILE A 1 73 ? 7.506 5.885 -7.323 1.00 97.31 73 ILE A N 1
ATOM 606 C CA . ILE A 1 73 ? 8.700 5.063 -7.512 1.00 97.31 73 ILE A CA 1
ATOM 607 C C . ILE A 1 73 ? 8.675 4.451 -8.912 1.00 97.31 73 ILE A C 1
ATOM 609 O O . ILE A 1 73 ? 7.831 3.612 -9.216 1.00 97.31 73 ILE A O 1
ATOM 613 N N . SER A 1 74 ? 9.657 4.811 -9.742 1.00 96.12 74 SER A N 1
ATOM 614 C CA . SER A 1 74 ? 9.897 4.109 -11.007 1.00 96.12 74 SER A CA 1
ATOM 615 C C . SER A 1 74 ? 10.298 2.655 -10.767 1.00 96.12 74 SER A C 1
ATOM 617 O O . SER A 1 74 ? 11.077 2.371 -9.854 1.00 96.12 74 SER A O 1
ATOM 619 N N . TRP A 1 75 ? 9.874 1.747 -11.650 1.00 93.50 75 TRP A N 1
ATOM 620 C CA . TRP A 1 75 ? 10.305 0.344 -11.645 1.00 93.50 75 TRP A CA 1
ATOM 621 C C . TRP A 1 75 ? 11.826 0.173 -11.739 1.00 93.50 75 TRP A C 1
ATOM 623 O O . TRP A 1 75 ? 12.368 -0.825 -11.270 1.00 93.50 75 TRP A O 1
ATOM 633 N N . THR A 1 76 ? 12.531 1.167 -12.285 1.00 94.94 76 THR A N 1
ATOM 634 C CA . THR A 1 76 ? 14.001 1.182 -12.361 1.00 94.94 76 THR A CA 1
ATOM 635 C C . THR A 1 76 ? 14.677 1.620 -11.054 1.00 94.94 76 THR A C 1
ATOM 637 O O . THR A 1 76 ? 15.879 1.419 -10.876 1.00 94.94 76 THR A O 1
ATOM 640 N N . ASN A 1 77 ? 13.930 2.183 -10.097 1.00 96.75 77 ASN A N 1
ATOM 641 C CA . ASN A 1 77 ? 14.461 2.667 -8.825 1.00 96.75 77 ASN A CA 1
ATOM 642 C C . ASN A 1 77 ? 14.408 1.583 -7.733 1.00 96.75 77 ASN A C 1
ATOM 644 O O . ASN A 1 77 ? 13.581 1.612 -6.819 1.00 96.75 77 ASN A O 1
ATOM 648 N N . ALA A 1 78 ? 15.362 0.651 -7.778 1.00 95.00 78 ALA A N 1
ATOM 649 C CA . ALA A 1 78 ? 15.478 -0.429 -6.793 1.00 95.00 78 ALA A CA 1
ATOM 650 C C . ALA A 1 78 ? 15.695 0.056 -5.343 1.00 95.00 78 ALA A C 1
ATOM 652 O O . ALA A 1 78 ? 15.374 -0.660 -4.393 1.00 95.00 78 ALA A O 1
ATOM 653 N N . LYS A 1 79 ? 16.264 1.253 -5.136 1.00 97.75 79 LYS A N 1
ATOM 654 C CA . LYS A 1 79 ? 16.399 1.843 -3.795 1.00 97.75 79 LYS A CA 1
ATOM 655 C C . LYS A 1 79 ? 15.029 2.263 -3.255 1.00 97.75 79 LYS A C 1
ATOM 657 O O . LYS A 1 79 ? 14.678 1.840 -2.161 1.00 97.75 79 LYS A O 1
ATOM 662 N N . GLY A 1 80 ? 14.243 2.990 -4.048 1.00 97.19 80 GLY A N 1
ATOM 663 C CA . GLY A 1 80 ? 12.894 3.419 -3.670 1.00 97.19 80 GLY A CA 1
ATOM 664 C C . GLY A 1 80 ? 11.952 2.243 -3.404 1.00 97.19 80 GLY A C 1
ATOM 665 O O . GLY A 1 80 ? 11.212 2.260 -2.426 1.00 97.19 80 GLY A O 1
ATOM 666 N N . ILE A 1 81 ? 12.036 1.175 -4.209 1.00 96.25 81 ILE A N 1
ATOM 667 C CA . ILE A 1 81 ? 11.260 -0.056 -3.973 1.00 96.25 81 ILE A CA 1
ATOM 668 C C . ILE A 1 81 ? 11.599 -0.663 -2.603 1.00 96.25 81 ILE A C 1
ATOM 670 O O . ILE A 1 81 ? 10.695 -1.038 -1.858 1.00 96.25 81 ILE A O 1
ATOM 674 N N . ARG A 1 82 ? 12.890 -0.740 -2.246 1.00 96.75 82 ARG A N 1
ATOM 675 C CA . ARG A 1 82 ? 13.320 -1.251 -0.934 1.00 96.75 82 ARG A CA 1
ATOM 676 C C . ARG A 1 82 ? 12.842 -0.366 0.211 1.00 96.75 82 ARG A C 1
ATOM 678 O O . ARG A 1 82 ? 12.289 -0.897 1.163 1.00 96.75 82 ARG A O 1
ATOM 685 N N . GLU A 1 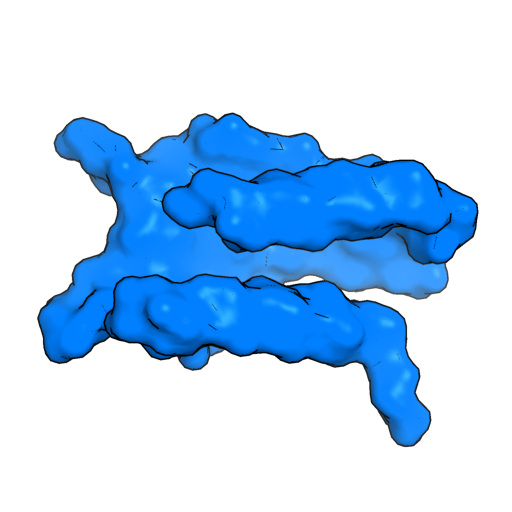83 ? 12.971 0.952 0.082 1.00 97.88 83 GLU A N 1
ATOM 686 C CA . GLU A 1 83 ? 12.484 1.911 1.084 1.00 97.88 83 GLU A CA 1
ATOM 687 C C . GLU A 1 83 ? 10.969 1.789 1.304 1.00 97.88 83 GLU A C 1
ATOM 689 O O . GLU A 1 83 ? 10.503 1.815 2.442 1.00 97.88 83 GLU A O 1
ATOM 694 N N . PHE A 1 84 ? 10.196 1.587 0.234 1.00 97.56 84 PHE A N 1
ATOM 695 C CA . PHE A 1 84 ? 8.767 1.298 0.334 1.00 97.56 84 PHE A CA 1
ATOM 696 C C . PHE A 1 84 ? 8.494 -0.016 1.078 1.00 97.56 84 PHE A C 1
ATOM 698 O O . PHE A 1 84 ? 7.666 -0.053 1.987 1.00 97.56 84 PHE A O 1
ATOM 705 N N . MET A 1 85 ? 9.201 -1.095 0.729 1.00 96.69 85 MET A N 1
ATOM 706 C CA . MET A 1 85 ? 9.044 -2.390 1.399 1.00 96.69 85 MET A CA 1
ATOM 707 C C . MET A 1 85 ? 9.437 -2.330 2.882 1.00 96.69 85 MET A C 1
ATOM 709 O O . MET A 1 85 ? 8.747 -2.906 3.721 1.00 96.69 85 MET A O 1
ATOM 713 N N . ASP A 1 86 ? 10.513 -1.619 3.218 1.00 98.00 86 ASP A N 1
ATOM 714 C CA . ASP A 1 86 ? 10.939 -1.380 4.600 1.00 98.00 86 ASP A CA 1
ATOM 715 C C . ASP A 1 8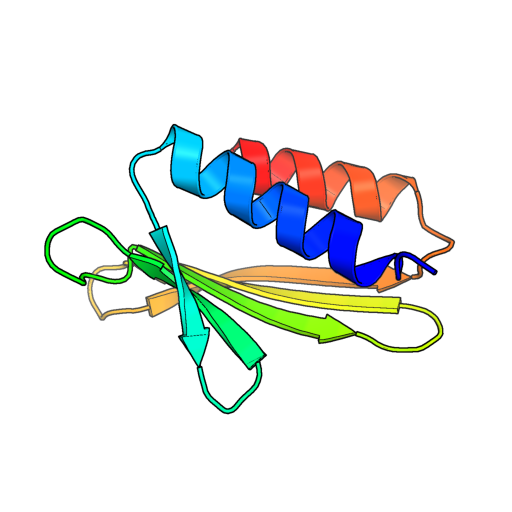6 ? 9.897 -0.574 5.374 1.00 98.00 86 ASP A C 1
ATOM 717 O O . ASP A 1 86 ? 9.574 -0.913 6.512 1.00 98.00 86 ASP A O 1
ATOM 721 N N . TYR A 1 87 ? 9.303 0.436 4.738 1.00 97.94 87 TYR A N 1
ATOM 722 C CA . TYR A 1 87 ? 8.221 1.200 5.339 1.00 97.94 87 TYR A CA 1
ATOM 723 C C . TYR A 1 87 ? 7.006 0.321 5.641 1.00 97.94 87 TYR A C 1
ATOM 725 O O . TYR A 1 87 ? 6.530 0.330 6.773 1.00 97.94 87 TYR A O 1
ATOM 733 N N . VAL A 1 88 ? 6.539 -0.479 4.676 1.00 96.94 88 VAL A N 1
ATOM 734 C CA . VAL A 1 88 ? 5.404 -1.400 4.872 1.00 96.94 88 VAL A CA 1
ATOM 735 C C . VAL A 1 88 ? 5.701 -2.419 5.976 1.00 96.94 88 VAL A C 1
ATOM 737 O O . VAL A 1 88 ? 4.829 -2.690 6.797 1.00 96.94 88 VAL A O 1
ATOM 740 N N . ARG A 1 89 ? 6.941 -2.921 6.061 1.00 96.56 89 ARG A N 1
ATOM 741 C CA . ARG A 1 89 ? 7.405 -3.774 7.170 1.00 96.56 89 ARG A CA 1
ATOM 742 C C . ARG A 1 89 ? 7.398 -3.086 8.530 1.00 96.56 89 ARG A C 1
ATOM 744 O O . ARG A 1 89 ? 7.336 -3.785 9.535 1.00 96.56 89 ARG A O 1
ATOM 751 N N . SER A 1 90 ? 7.493 -1.761 8.572 1.00 95.50 90 SER A N 1
ATOM 752 C CA . SER A 1 90 ? 7.522 -0.971 9.808 1.00 95.50 90 SER A CA 1
ATOM 753 C C . SER A 1 90 ? 6.152 -0.461 10.269 1.00 95.50 90 SER A C 1
ATOM 755 O O . SER A 1 90 ? 6.063 0.106 11.359 1.00 95.50 90 SER A O 1
ATOM 757 N N . LEU A 1 91 ? 5.114 -0.599 9.429 1.00 93.00 91 LEU A N 1
ATOM 758 C CA . LEU A 1 91 ? 3.743 -0.187 9.753 1.00 93.00 91 LEU A CA 1
ATOM 759 C C . LEU A 1 91 ? 3.208 -0.934 10.970 1.00 93.00 91 LEU A C 1
ATOM 761 O O . LEU A 1 91 ? 2.498 -0.264 11.746 1.00 93.00 91 LEU A O 1
#

Foldseek 3Di:
DDDPVNVVVVLLQVLLVVVQWHWDQDPQRKTFTAHPVRAGAKIWPWDDDPFWIKTFIWGQDPVGTDTDDIAIGTPPRPVSVVVVSVVSNVD

pLDDT: mean 92.59, std 8.32, range [43.31, 98.0]

Radius of gyration: 12.86 Å; chains: 1; bounding box: 31×26×33 Å